Protein AF-A0A957KNV4-F1 (afdb_monomer_lite)

Radius of gyration: 22.04 Å; chains: 1; bounding box: 30×65×36 Å

Structure (mmCIF, N/CA/C/O backbone):
data_AF-A0A957KNV4-F1
#
_entry.id   AF-A0A957KNV4-F1
#
loop_
_atom_site.group_PDB
_atom_site.id
_atom_site.type_symbol
_atom_site.label_atom_id
_atom_site.label_alt_id
_atom_site.label_comp_id
_atom_site.label_asym_id
_atom_site.label_entity_id
_atom_site.label_seq_id
_atom_site.pdbx_PDB_ins_code
_atom_site.Cartn_x
_atom_site.Cartn_y
_atom_site.Cartn_z
_atom_site.occupancy
_atom_site.B_iso_or_equiv
_atom_site.auth_seq_id
_atom_site.auth_comp_id
_atom_site.auth_asym_id
_atom_site.auth_atom_id
_atom_site.pdbx_PDB_model_num
ATOM 1 N N . MET A 1 1 ? -18.508 -61.641 16.685 1.00 40.19 1 MET A N 1
ATOM 2 C CA . MET A 1 1 ? -18.531 -61.419 15.222 1.00 40.19 1 MET A CA 1
ATOM 3 C C . MET A 1 1 ? -19.631 -60.413 14.946 1.00 40.19 1 MET A C 1
ATOM 5 O O . MET A 1 1 ? -20.761 -60.708 15.281 1.00 40.19 1 MET A O 1
ATOM 9 N N . SER A 1 2 ? -19.418 -59.204 14.458 1.00 37.62 2 SER A N 1
ATOM 10 C CA . SER A 1 2 ? -18.204 -58.480 14.111 1.00 37.62 2 SER A CA 1
ATOM 11 C C . SER A 1 2 ? -18.550 -57.004 14.254 1.00 37.62 2 SER A C 1
ATOM 13 O O . SER A 1 2 ? -19.593 -56.560 13.782 1.00 37.62 2 SER A O 1
ATOM 15 N N . THR A 1 3 ? -17.681 -56.272 14.932 1.00 51.91 3 THR A N 1
ATOM 16 C CA . THR A 1 3 ? -17.663 -54.816 14.991 1.00 51.91 3 THR A CA 1
ATOM 17 C C . THR A 1 3 ? -17.467 -54.279 13.569 1.00 51.91 3 THR A C 1
ATOM 19 O O . THR A 1 3 ? -16.468 -54.608 12.935 1.00 51.91 3 THR A O 1
ATOM 22 N N . GLN A 1 4 ? -18.407 -53.489 13.051 1.00 48.12 4 GLN A N 1
ATOM 23 C CA . GLN A 1 4 ? -18.179 -52.604 11.901 1.00 48.12 4 GLN A CA 1
ATOM 24 C C . GLN A 1 4 ? -18.398 -51.186 12.434 1.00 48.12 4 GLN A C 1
ATOM 26 O O . GLN A 1 4 ? -19.510 -50.813 12.779 1.00 48.12 4 GLN A O 1
ATOM 31 N N . ALA A 1 5 ? -17.322 -50.553 12.892 1.00 46.69 5 ALA A N 1
ATOM 32 C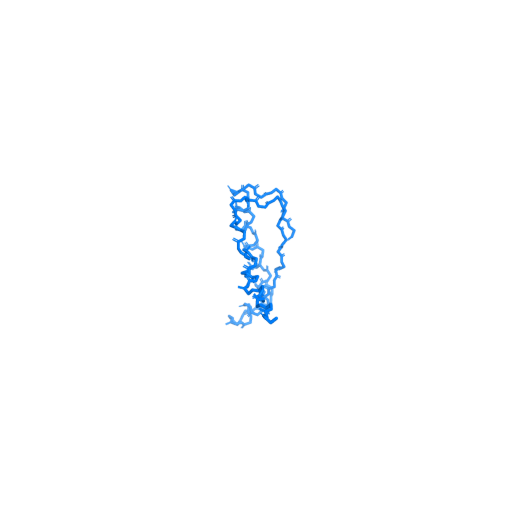 CA . ALA A 1 5 ? -16.493 -49.666 12.076 1.00 46.69 5 ALA A CA 1
ATOM 33 C C . ALA A 1 5 ? -17.229 -48.348 11.805 1.00 46.69 5 ALA A C 1
ATOM 35 O O . ALA A 1 5 ? -17.858 -48.144 10.767 1.00 46.69 5 ALA A O 1
ATOM 36 N N . ASP A 1 6 ? -17.135 -47.498 12.829 1.00 52.16 6 ASP A 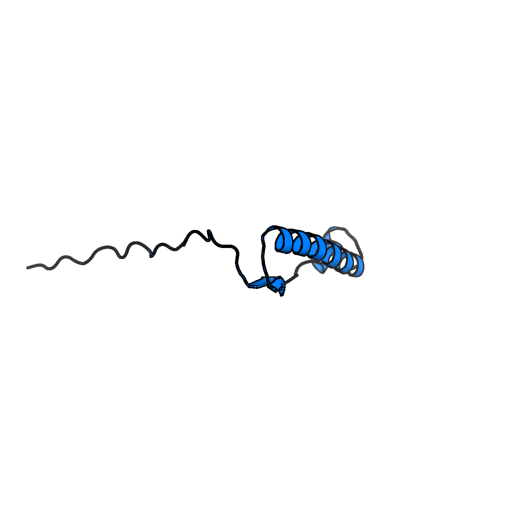N 1
ATOM 37 C CA . ASP A 1 6 ? -16.991 -46.046 12.755 1.00 52.16 6 ASP A CA 1
ATOM 38 C C . ASP A 1 6 ? -16.535 -45.591 11.359 1.00 52.16 6 ASP A C 1
ATOM 40 O O . ASP A 1 6 ? -15.368 -45.697 10.983 1.00 52.16 6 ASP A O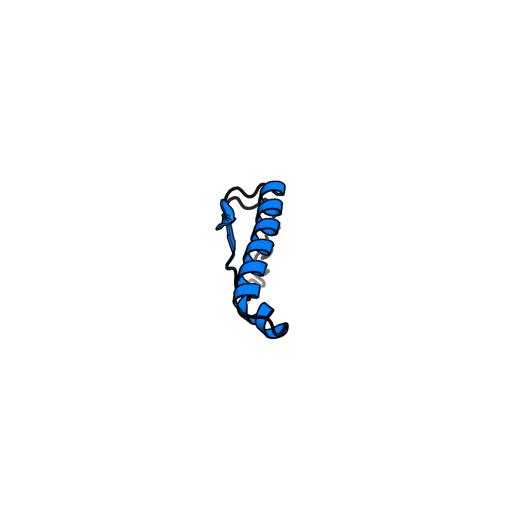 1
ATOM 44 N N . SER A 1 7 ? -17.507 -45.198 10.542 1.00 53.25 7 SER A N 1
ATOM 45 C CA . SER A 1 7 ? -17.308 -44.767 9.165 1.00 53.25 7 SER A CA 1
ATOM 46 C C . SER A 1 7 ? -18.063 -43.469 8.973 1.00 53.25 7 SER A C 1
ATOM 48 O O . SER A 1 7 ? -19.187 -43.409 8.483 1.00 53.25 7 SER A O 1
ATOM 50 N N . THR A 1 8 ? -17.424 -42.389 9.392 1.00 47.00 8 THR A N 1
ATOM 51 C CA . THR A 1 8 ? -16.838 -41.377 8.504 1.00 47.00 8 THR A CA 1
ATOM 52 C C . THR A 1 8 ? -16.796 -40.112 9.348 1.00 47.00 8 THR A C 1
ATOM 54 O O . THR A 1 8 ? -17.821 -39.468 9.554 1.00 47.00 8 THR A O 1
ATOM 57 N N . LEU A 1 9 ? -15.611 -39.755 9.847 1.00 51.38 9 LEU A N 1
ATOM 58 C CA . LEU A 1 9 ? -15.312 -38.377 10.218 1.00 51.38 9 LEU A CA 1
ATOM 59 C C . LEU A 1 9 ? -15.543 -37.551 8.950 1.00 51.38 9 LEU A C 1
ATOM 61 O O . LEU A 1 9 ? -14.669 -37.461 8.088 1.00 51.38 9 LEU A O 1
ATOM 65 N N . SER A 1 10 ? -16.766 -37.049 8.783 1.00 49.19 10 SER A N 1
ATOM 66 C CA . SER A 1 10 ? -17.099 -36.062 7.773 1.00 49.19 10 SER A CA 1
ATOM 67 C C . SER A 1 10 ? -16.111 -34.931 7.975 1.00 49.19 10 SER A C 1
ATOM 69 O O . SER A 1 10 ? -16.048 -34.390 9.080 1.00 49.19 10 SER A O 1
ATOM 71 N N . ASN A 1 11 ? -15.292 -34.674 6.952 1.00 54.28 11 ASN A N 1
ATOM 72 C CA . ASN A 1 11 ? -14.322 -33.588 6.913 1.00 54.28 11 ASN A CA 1
ATOM 73 C C . ASN A 1 11 ? -14.880 -32.396 7.682 1.00 54.28 11 ASN A C 1
ATOM 75 O O . ASN A 1 11 ? -15.861 -31.802 7.238 1.00 54.28 11 ASN A O 1
ATOM 79 N N . VAL A 1 12 ? -14.286 -32.144 8.852 1.00 51.50 12 VAL A N 1
ATOM 80 C CA . VAL A 1 12 ? -14.607 -31.033 9.749 1.00 51.50 12 VAL A CA 1
ATOM 81 C C . VAL A 1 12 ? -14.894 -29.819 8.887 1.00 51.50 12 VAL A C 1
ATOM 83 O O . VAL A 1 12 ? -14.052 -29.496 8.053 1.00 51.50 12 VAL A O 1
ATOM 86 N N . ASP A 1 13 ? -16.076 -29.230 9.063 1.00 54.81 13 ASP A N 1
ATOM 87 C CA . ASP A 1 13 ? -16.592 -28.031 8.402 1.00 54.81 13 ASP A CA 1
ATOM 88 C C . ASP A 1 13 ? -15.480 -27.013 8.074 1.00 54.81 13 ASP A C 1
ATOM 90 O O . ASP A 1 13 ? -15.191 -26.096 8.842 1.00 54.81 13 ASP A O 1
ATOM 94 N N . LEU A 1 14 ? -14.790 -27.194 6.939 1.00 54.66 14 LEU A N 1
ATOM 95 C CA . LEU A 1 14 ? -13.511 -26.512 6.676 1.00 54.66 14 LEU A CA 1
ATOM 96 C C . LEU A 1 14 ? -13.707 -25.083 6.159 1.00 54.66 14 LEU A C 1
ATOM 98 O O . LEU A 1 14 ? -12.754 -24.330 5.982 1.00 54.66 14 LEU A O 1
ATOM 102 N N . ALA A 1 15 ? -14.952 -24.689 5.939 1.00 56.28 15 ALA A N 1
ATOM 103 C CA . ALA A 1 15 ? -15.325 -23.319 5.671 1.00 56.28 15 ALA A CA 1
ATOM 104 C C . ALA A 1 15 ? -16.256 -22.872 6.791 1.00 56.28 15 ALA A C 1
ATOM 106 O O . ALA A 1 15 ? -17.460 -22.740 6.592 1.00 56.28 15 ALA A O 1
ATOM 107 N N . ALA A 1 16 ? -15.696 -22.639 7.981 1.00 62.31 16 ALA A N 1
ATOM 108 C CA . ALA A 1 16 ? -16.322 -21.703 8.900 1.00 62.31 16 ALA A CA 1
ATOM 109 C C . ALA A 1 16 ? -16.581 -20.428 8.091 1.00 62.31 16 ALA A C 1
ATOM 111 O O . ALA A 1 16 ? -15.639 -19.770 7.641 1.00 62.31 16 ALA A O 1
ATOM 112 N N . GLU A 1 17 ? -17.849 -20.154 7.801 1.00 68.00 17 GLU A N 1
ATOM 113 C CA . GLU A 1 17 ? -18.242 -18.992 7.027 1.00 68.00 17 GLU A CA 1
ATOM 114 C C . GLU A 1 17 ? -17.719 -17.768 7.784 1.00 68.00 17 GLU A C 1
ATOM 116 O O . GLU A 1 17 ? -18.150 -17.484 8.905 1.00 68.00 17 GLU A O 1
ATOM 121 N N . ILE A 1 18 ? -16.706 -17.092 7.228 1.00 69.81 18 ILE A N 1
ATOM 122 C CA . ILE A 1 18 ? -16.124 -15.901 7.852 1.00 69.81 18 ILE A CA 1
ATOM 123 C C . ILE A 1 18 ? -17.127 -14.769 7.653 1.00 69.81 18 ILE A C 1
ATOM 125 O O . ILE A 1 18 ? -17.047 -13.975 6.720 1.00 69.81 18 ILE A O 1
ATOM 129 N N . THR A 1 19 ? -18.124 -14.743 8.528 1.00 76.69 19 THR A N 1
ATOM 130 C CA . THR A 1 19 ? -19.185 -13.735 8.560 1.00 76.69 19 THR A CA 1
ATOM 131 C C . THR A 1 19 ? -18.730 -12.462 9.274 1.00 76.69 19 THR A C 1
ATOM 133 O O . THR A 1 19 ? -19.305 -11.394 9.073 1.00 76.69 19 THR A O 1
ATOM 136 N N . ALA A 1 20 ? -17.671 -12.554 10.084 1.00 86.25 20 ALA A N 1
ATOM 137 C CA . ALA A 1 20 ? -17.110 -11.443 10.836 1.00 86.25 20 ALA A CA 1
ATOM 138 C C . ALA A 1 20 ? -15.928 -10.794 10.106 1.00 86.25 20 ALA A C 1
ATOM 140 O O . ALA A 1 20 ? -15.039 -11.464 9.582 1.00 86.25 20 ALA A O 1
ATOM 141 N N . VAL A 1 21 ? -15.882 -9.463 10.130 1.00 92.31 21 VAL A N 1
ATOM 142 C CA . VAL A 1 21 ? -14.736 -8.699 9.625 1.00 92.31 21 VAL A CA 1
ATOM 143 C C . VAL A 1 21 ? -13.528 -8.938 10.543 1.00 92.31 21 VAL A C 1
ATOM 145 O O . VAL A 1 21 ? -13.660 -8.776 11.760 1.00 92.31 21 VAL A O 1
ATOM 148 N N . PRO A 1 22 ? -12.343 -9.289 10.007 1.00 93.44 22 PRO A N 1
ATOM 149 C CA . PRO A 1 22 ? -11.156 -9.500 10.824 1.00 93.44 22 PRO A CA 1
ATOM 150 C C . PRO A 1 22 ? -10.697 -8.196 11.487 1.00 93.44 22 PRO A C 1
ATOM 152 O O . PRO A 1 22 ? -10.682 -7.128 10.873 1.00 93.44 22 PRO A O 1
ATOM 155 N N . HIS A 1 23 ? -10.266 -8.293 12.745 1.00 94.44 23 HIS A N 1
ATOM 156 C CA . HIS A 1 23 ? -9.711 -7.152 13.472 1.00 94.44 23 HIS A CA 1
ATOM 157 C C . HIS A 1 23 ? -8.353 -6.714 12.898 1.00 94.44 23 HIS A C 1
ATOM 159 O O . HIS A 1 23 ? -8.104 -5.517 12.754 1.00 94.44 23 HIS A O 1
ATOM 165 N N . HIS A 1 24 ? -7.500 -7.680 12.540 1.00 96.31 24 HIS A N 1
ATOM 166 C CA . HIS A 1 24 ? -6.155 -7.469 12.007 1.00 96.31 24 HIS A CA 1
ATOM 167 C C . HIS A 1 24 ? -5.967 -8.267 10.719 1.00 96.31 24 HIS A C 1
ATOM 169 O O . HIS A 1 24 ? -6.201 -9.474 10.692 1.00 96.31 24 HIS A O 1
ATOM 175 N N . LEU A 1 25 ? -5.556 -7.583 9.656 1.00 94.50 25 LEU A N 1
ATOM 176 C CA . LEU A 1 25 ? -5.244 -8.154 8.355 1.00 94.50 25 LEU A CA 1
ATOM 177 C C . LEU A 1 25 ? -3.765 -7.912 8.033 1.00 94.50 25 LEU A C 1
ATOM 179 O O . LEU A 1 25 ? -3.289 -6.788 8.146 1.00 94.50 25 LEU A O 1
ATOM 183 N N . GLY A 1 26 ? -3.047 -8.956 7.625 1.00 95.69 26 GLY A N 1
ATOM 184 C CA . GLY A 1 26 ? -1.680 -8.850 7.109 1.00 95.69 26 GLY A CA 1
ATOM 185 C C . GLY A 1 26 ? -1.645 -9.105 5.603 1.00 95.69 26 GLY A C 1
ATOM 186 O O . GLY A 1 26 ? -2.246 -10.075 5.138 1.00 95.69 26 GLY A O 1
ATOM 187 N N . ILE A 1 27 ? -0.951 -8.260 4.839 1.00 94.12 27 ILE A N 1
ATOM 188 C CA . ILE A 1 27 ? -0.811 -8.378 3.384 1.00 94.12 27 ILE A CA 1
ATOM 189 C C . ILE A 1 27 ? 0.663 -8.302 2.990 1.00 94.12 27 ILE A C 1
ATOM 191 O O . ILE A 1 27 ? 1.344 -7.301 3.191 1.00 94.12 27 ILE A O 1
ATOM 195 N N . ILE A 1 28 ? 1.143 -9.336 2.301 1.00 94.81 28 ILE A N 1
ATOM 196 C CA . ILE A 1 28 ? 2.461 -9.308 1.664 1.00 94.81 28 ILE A CA 1
ATOM 197 C C . ILE A 1 28 ? 2.306 -8.724 0.259 1.00 94.81 28 ILE A C 1
ATOM 199 O O . ILE A 1 28 ? 1.758 -9.358 -0.643 1.00 94.81 28 ILE A O 1
ATOM 203 N N . MET A 1 29 ? 2.798 -7.501 0.065 1.00 92.50 29 MET A N 1
ATOM 204 C CA . MET A 1 29 ? 2.771 -6.830 -1.236 1.00 92.50 29 MET A CA 1
ATOM 205 C C . MET A 1 29 ? 3.902 -7.327 -2.152 1.00 92.50 29 MET A C 1
ATOM 207 O O . MET A 1 29 ? 4.974 -6.724 -2.211 1.00 92.50 29 MET A O 1
ATOM 211 N N . ASP A 1 30 ? 3.661 -8.406 -2.897 1.00 94.75 30 ASP A N 1
ATOM 212 C CA . ASP A 1 30 ? 4.583 -8.925 -3.921 1.00 94.75 30 ASP A CA 1
ATOM 213 C C . ASP A 1 30 ? 4.117 -8.594 -5.358 1.00 94.75 30 ASP A C 1
ATOM 215 O O . ASP A 1 30 ? 2.973 -8.225 -5.613 1.00 94.75 30 ASP A O 1
ATOM 219 N N . GLY A 1 31 ? 5.018 -8.725 -6.333 1.00 96.44 31 GLY A N 1
ATOM 220 C CA . GLY A 1 31 ? 4.694 -8.721 -7.761 1.00 96.44 31 GLY A CA 1
ATOM 221 C C . GLY A 1 31 ? 4.895 -7.388 -8.478 1.00 96.44 31 GLY A C 1
ATOM 222 O O . GLY A 1 31 ? 4.903 -7.367 -9.707 1.00 96.44 31 GLY A O 1
ATOM 223 N N . ASN A 1 32 ? 5.165 -6.299 -7.760 1.00 97.38 32 ASN A N 1
ATOM 224 C CA . ASN A 1 32 ? 5.347 -4.959 -8.337 1.00 97.38 32 ASN A CA 1
ATOM 225 C C . ASN A 1 32 ? 6.437 -4.902 -9.426 1.00 97.38 32 ASN A C 1
ATOM 227 O O . ASN A 1 32 ? 6.262 -4.274 -10.471 1.00 97.38 32 ASN A O 1
ATOM 231 N N . GLY A 1 33 ? 7.558 -5.602 -9.219 1.00 97.25 33 GLY A N 1
ATOM 232 C CA . GLY A 1 33 ? 8.636 -5.683 -10.210 1.00 97.25 33 GLY A CA 1
ATOM 233 C C . GLY A 1 33 ? 8.232 -6.452 -11.472 1.00 97.25 33 GLY A C 1
ATOM 234 O O . GLY A 1 33 ? 8.492 -5.983 -12.580 1.00 97.25 33 GLY A O 1
ATOM 235 N N . ARG A 1 34 ? 7.546 -7.595 -11.310 1.00 97.88 34 ARG A N 1
ATOM 236 C CA . ARG A 1 34 ? 7.021 -8.397 -12.432 1.00 97.88 34 ARG A CA 1
ATOM 237 C C . ARG A 1 34 ? 5.953 -7.623 -13.206 1.00 97.88 34 ARG A C 1
ATOM 239 O O . ARG A 1 34 ? 5.952 -7.648 -14.432 1.00 97.88 34 ARG A O 1
ATOM 246 N N . TRP A 1 35 ? 5.101 -6.877 -12.503 1.00 97.62 35 TRP A N 1
ATOM 247 C CA . TRP A 1 35 ? 4.091 -6.003 -13.101 1.00 97.62 35 TRP A CA 1
ATOM 248 C C . TRP A 1 35 ? 4.709 -4.927 -14.004 1.00 97.62 35 TRP A C 1
ATOM 250 O O . TRP A 1 35 ? 4.202 -4.703 -15.106 1.00 97.62 35 TRP A O 1
ATOM 260 N N . ALA A 1 36 ? 5.808 -4.300 -13.565 1.00 98.25 36 ALA A N 1
ATOM 261 C CA . ALA A 1 36 ? 6.526 -3.300 -14.354 1.00 98.25 36 ALA A CA 1
ATOM 262 C C . ALA A 1 36 ? 7.228 -3.932 -15.564 1.00 98.25 36 ALA A C 1
ATOM 264 O O . ALA A 1 36 ? 7.100 -3.432 -16.681 1.00 98.25 36 ALA A O 1
ATOM 265 N N . GLN A 1 37 ? 7.901 -5.071 -15.364 1.00 97.88 37 GLN A N 1
ATOM 266 C CA . GLN A 1 37 ? 8.592 -5.797 -16.432 1.00 97.88 37 GLN A CA 1
ATOM 267 C C . GLN A 1 37 ? 7.633 -6.235 -17.545 1.00 97.88 37 GLN A C 1
ATOM 269 O O . GLN A 1 37 ? 7.926 -6.023 -18.718 1.00 97.88 37 GLN A O 1
ATOM 274 N N . ALA A 1 38 ? 6.462 -6.774 -17.189 1.00 98.00 38 ALA A N 1
ATOM 275 C CA . ALA A 1 38 ? 5.436 -7.185 -18.150 1.00 98.00 38 ALA A CA 1
ATOM 276 C C . ALA A 1 38 ? 4.898 -6.022 -19.007 1.00 98.00 38 ALA A C 1
ATOM 278 O O . ALA A 1 38 ? 4.261 -6.253 -20.029 1.00 98.00 38 ALA A O 1
ATOM 279 N N . ARG A 1 39 ? 5.145 -4.774 -18.593 1.00 97.94 39 ARG A N 1
ATOM 280 C CA . ARG A 1 39 ? 4.726 -3.545 -19.281 1.00 97.94 39 ARG A CA 1
ATOM 281 C C . ARG A 1 39 ? 5.887 -2.799 -19.941 1.00 97.94 39 ARG A C 1
ATOM 283 O O . ARG A 1 39 ? 5.692 -1.678 -20.396 1.00 97.94 39 ARG A O 1
ATOM 290 N N . GLY A 1 40 ? 7.091 -3.377 -19.957 1.00 98.00 40 GLY A N 1
ATOM 291 C CA . GLY A 1 40 ? 8.290 -2.706 -20.468 1.00 98.00 40 GLY A CA 1
ATOM 292 C C . GLY A 1 40 ? 8.681 -1.459 -19.665 1.00 98.00 40 GLY A C 1
ATOM 293 O O . GLY A 1 40 ? 9.339 -0.568 -20.193 1.00 98.00 40 GLY A O 1
ATOM 294 N N . MET A 1 41 ? 8.255 -1.366 -18.401 1.00 97.88 41 MET A N 1
ATOM 295 C CA . MET A 1 41 ? 8.471 -0.196 -17.549 1.00 97.88 41 MET A CA 1
ATOM 296 C C . MET A 1 41 ? 9.643 -0.395 -16.573 1.00 97.88 41 MET A C 1
ATOM 298 O O . MET A 1 41 ? 9.920 -1.523 -16.150 1.00 97.88 41 MET A O 1
ATOM 302 N N . PRO A 1 42 ? 10.296 0.696 -16.122 1.00 97.69 42 PRO A N 1
ATOM 303 C CA . PRO A 1 42 ? 11.284 0.630 -15.048 1.00 97.69 42 PRO A CA 1
ATOM 304 C C . PRO A 1 42 ? 10.683 0.099 -13.738 1.00 97.69 42 PRO A C 1
ATOM 306 O O . PRO A 1 42 ? 9.536 0.399 -13.408 1.00 97.69 42 PRO A O 1
ATOM 309 N N . ARG A 1 43 ? 11.482 -0.597 -12.913 1.00 96.25 43 ARG A N 1
ATOM 310 C CA . ARG A 1 43 ? 11.043 -1.116 -11.595 1.00 96.25 43 ARG A CA 1
ATOM 311 C C . ARG A 1 43 ? 10.426 -0.048 -10.687 1.00 96.25 43 ARG A C 1
ATOM 313 O O . ARG A 1 43 ? 9.470 -0.337 -9.973 1.00 96.25 43 ARG A O 1
ATOM 320 N N . LEU A 1 44 ? 10.925 1.188 -10.757 1.00 97.19 44 LEU A N 1
ATOM 321 C CA . LEU A 1 44 ? 10.388 2.318 -9.997 1.00 97.19 44 LEU A CA 1
ATOM 322 C C . LEU A 1 44 ? 8.901 2.576 -10.298 1.00 97.19 44 LEU A C 1
ATOM 324 O O . LEU A 1 44 ? 8.151 2.930 -9.390 1.00 97.19 44 LEU A O 1
ATOM 328 N N . ALA A 1 45 ? 8.455 2.358 -11.540 1.00 97.56 45 ALA A N 1
ATOM 329 C CA . ALA A 1 45 ? 7.040 2.457 -11.896 1.00 97.56 45 ALA A CA 1
ATOM 330 C C . ALA A 1 45 ? 6.204 1.390 -11.173 1.00 97.56 45 ALA A C 1
ATOM 332 O O . ALA A 1 45 ? 5.117 1.689 -10.690 1.00 97.56 45 ALA A O 1
ATOM 333 N N . GLY A 1 46 ? 6.743 0.177 -11.018 1.00 97.62 46 GLY A N 1
ATOM 334 C CA . GLY A 1 46 ? 6.121 -0.882 -10.222 1.00 97.62 46 GLY A CA 1
ATOM 335 C C . GLY A 1 46 ? 5.999 -0.519 -8.744 1.00 97.62 46 GLY A C 1
ATOM 336 O O . GLY A 1 46 ? 4.957 -0.762 -8.145 1.00 97.62 46 GLY A O 1
ATOM 337 N N . HIS A 1 47 ? 7.016 0.117 -8.152 1.00 96.56 47 HIS A N 1
ATOM 338 C CA . HIS A 1 47 ? 6.917 0.609 -6.773 1.00 96.56 47 HIS A CA 1
ATOM 339 C C . HIS A 1 47 ? 5.817 1.662 -6.614 1.00 96.56 47 HIS A C 1
ATOM 341 O O . HIS A 1 47 ? 5.026 1.569 -5.680 1.00 96.56 47 HIS A O 1
ATOM 347 N N . ARG A 1 48 ? 5.720 2.620 -7.545 1.00 96.50 48 ARG A N 1
ATOM 348 C CA . ARG A 1 48 ? 4.643 3.626 -7.539 1.00 96.50 48 ARG A CA 1
ATOM 349 C C . ARG A 1 48 ? 3.264 2.976 -7.662 1.00 96.50 48 ARG A C 1
ATOM 351 O O . ARG A 1 48 ? 2.391 3.275 -6.857 1.00 96.50 48 ARG A O 1
ATOM 358 N N . ALA A 1 49 ? 3.109 2.023 -8.582 1.00 95.75 49 ALA A N 1
ATOM 359 C CA . ALA A 1 49 ? 1.871 1.262 -8.733 1.00 95.75 49 ALA A CA 1
ATOM 360 C C . ALA A 1 49 ? 1.503 0.484 -7.455 1.00 95.75 49 ALA A C 1
ATOM 362 O O . ALA A 1 49 ? 0.334 0.445 -7.077 1.00 95.75 49 ALA A O 1
ATOM 363 N N . GLY A 1 50 ? 2.492 -0.078 -6.753 1.00 96.06 50 GLY A N 1
ATOM 364 C CA . GLY A 1 50 ? 2.292 -0.714 -5.450 1.00 96.06 50 GLY A CA 1
ATOM 365 C C . GLY A 1 50 ? 1.757 0.256 -4.391 1.00 96.06 50 GLY A C 1
ATOM 366 O O . GLY A 1 50 ? 0.821 -0.083 -3.669 1.00 96.06 50 GLY A O 1
ATOM 367 N N . VAL A 1 51 ? 2.291 1.483 -4.341 1.00 95.50 51 VAL A N 1
ATOM 368 C CA . VAL A 1 51 ? 1.811 2.543 -3.434 1.00 95.50 51 VAL A CA 1
ATOM 369 C C . VAL A 1 51 ? 0.375 2.968 -3.773 1.00 95.50 51 VAL A C 1
ATOM 371 O O . VAL A 1 51 ? -0.446 3.170 -2.879 1.00 95.50 51 VAL A O 1
ATOM 374 N N . ASP A 1 52 ? 0.031 3.078 -5.053 1.00 95.31 52 ASP A N 1
ATOM 375 C CA . ASP A 1 52 ? -1.340 3.412 -5.454 1.00 95.31 52 ASP A CA 1
ATOM 376 C C . ASP A 1 52 ? -2.322 2.278 -5.127 1.00 95.31 52 ASP A C 1
ATOM 378 O O . ASP A 1 52 ? -3.461 2.530 -4.732 1.00 95.31 52 ASP A O 1
ATOM 382 N N . ASN A 1 53 ? -1.873 1.025 -5.228 1.00 95.38 53 ASN A N 1
ATOM 383 C CA . ASN A 1 53 ? -2.681 -0.135 -4.877 1.00 95.38 53 ASN A CA 1
ATOM 384 C C . ASN A 1 53 ? -2.959 -0.211 -3.367 1.00 95.38 53 ASN A C 1
ATOM 386 O O . ASN A 1 53 ? -4.106 -0.421 -2.973 1.00 95.38 53 ASN A O 1
ATOM 390 N N . ILE A 1 54 ? -1.952 0.019 -2.513 1.00 94.88 54 ILE A N 1
ATOM 391 C CA . ILE A 1 54 ? -2.163 -0.018 -1.056 1.00 94.88 54 ILE A CA 1
ATOM 392 C C . ILE A 1 54 ? -3.115 1.083 -0.583 1.00 94.88 54 ILE A C 1
ATOM 394 O O . ILE A 1 54 ? -3.909 0.834 0.317 1.00 94.88 54 ILE A O 1
ATOM 398 N N . ARG A 1 55 ? -3.127 2.264 -1.223 1.00 95.69 55 ARG A N 1
ATOM 399 C CA . ARG A 1 55 ? -4.112 3.318 -0.913 1.00 95.69 55 ARG A CA 1
ATOM 400 C C . ARG A 1 55 ? -5.546 2.830 -1.105 1.00 95.69 55 ARG A C 1
ATOM 402 O O . ARG A 1 55 ? -6.362 2.965 -0.201 1.00 95.69 55 ARG A O 1
ATOM 409 N N . ARG A 1 56 ? -5.825 2.179 -2.237 1.00 96.38 56 ARG A N 1
ATOM 410 C CA . ARG A 1 56 ? -7.151 1.607 -2.522 1.00 96.38 56 ARG A CA 1
ATOM 411 C C . ARG A 1 56 ? -7.527 0.527 -1.512 1.00 96.38 56 ARG A C 1
ATOM 413 O O . ARG A 1 56 ? -8.669 0.476 -1.067 1.00 96.38 56 ARG A O 1
ATOM 420 N N . ILE A 1 57 ? -6.579 -0.332 -1.139 1.00 96.25 57 ILE A N 1
ATOM 421 C CA . ILE A 1 57 ? -6.806 -1.384 -0.139 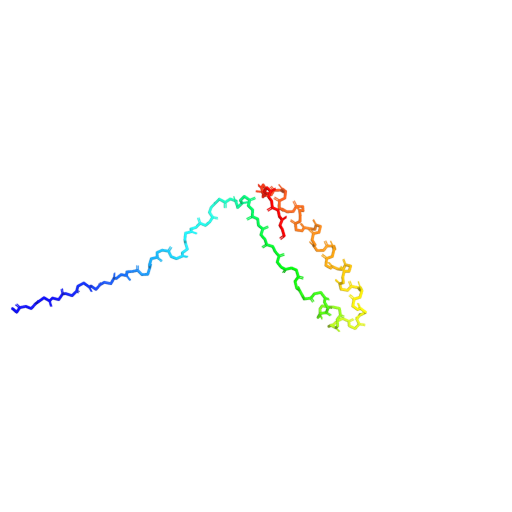1.00 96.25 57 ILE A CA 1
ATOM 422 C C . ILE A 1 57 ? -7.122 -0.772 1.230 1.00 96.25 57 ILE A C 1
ATOM 424 O O . ILE A 1 57 ? -8.069 -1.207 1.882 1.00 96.25 57 ILE A O 1
ATOM 428 N N . LEU A 1 58 ? -6.373 0.251 1.648 1.00 96.12 58 LEU A N 1
ATOM 429 C CA . LEU A 1 58 ? -6.596 0.966 2.906 1.00 96.12 58 LEU A CA 1
ATOM 430 C C . LEU A 1 58 ? -7.999 1.577 2.966 1.00 96.12 58 LEU A C 1
ATOM 432 O O . LEU A 1 58 ? -8.704 1.374 3.952 1.00 96.12 58 LEU A O 1
ATOM 436 N N . GLU A 1 59 ? -8.431 2.260 1.903 1.00 96.75 59 GLU A N 1
ATOM 437 C CA . GLU A 1 59 ? -9.782 2.827 1.804 1.00 96.75 59 GLU A CA 1
ATOM 438 C C . GLU A 1 59 ? -10.859 1.753 2.012 1.00 96.75 59 GLU A C 1
ATOM 440 O O . GLU A 1 59 ? -11.791 1.944 2.796 1.00 96.75 59 GLU A O 1
ATOM 445 N N . HIS A 1 60 ? -10.697 0.586 1.383 1.00 96.00 60 HIS A N 1
ATOM 446 C CA . HIS A 1 60 ? -11.625 -0.533 1.550 1.00 96.00 60 HIS A CA 1
ATOM 447 C C . HIS A 1 60 ? -11.577 -1.130 2.961 1.00 96.00 60 HIS A C 1
ATOM 449 O O . HIS A 1 60 ? -12.624 -1.445 3.523 1.00 96.00 60 HIS A O 1
ATOM 455 N N . CYS A 1 61 ? -10.390 -1.273 3.556 1.00 96.50 61 CYS A N 1
ATOM 456 C CA . CYS A 1 61 ? -10.233 -1.780 4.921 1.00 96.50 61 CYS A CA 1
ATOM 457 C C . CYS A 1 61 ? -10.981 -0.898 5.926 1.00 96.50 61 CYS A C 1
ATOM 459 O O . CYS A 1 61 ? -11.722 -1.414 6.764 1.00 96.50 61 CYS A O 1
ATOM 461 N N . VAL A 1 62 ? -10.857 0.426 5.786 1.00 95.50 62 VAL A N 1
ATOM 462 C CA . VAL A 1 62 ? -11.574 1.401 6.617 1.00 95.50 62 VAL A CA 1
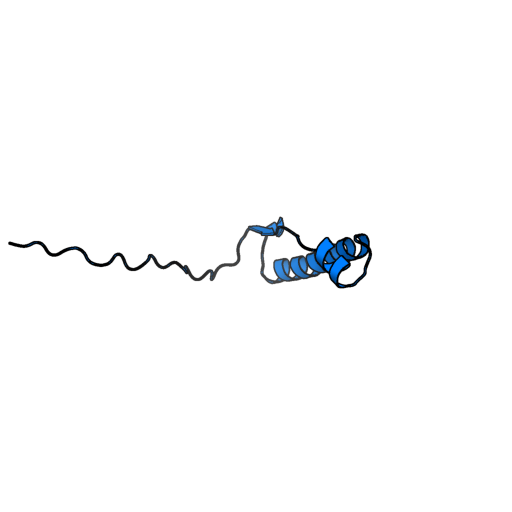ATOM 463 C C . VAL A 1 62 ? -13.084 1.269 6.432 1.00 95.50 62 VAL A C 1
ATOM 465 O O . VAL A 1 62 ? -13.805 1.144 7.420 1.00 95.50 62 VAL A O 1
ATOM 468 N N . GLN A 1 63 ? -13.566 1.227 5.186 1.00 96.62 63 GLN A N 1
ATOM 469 C CA . GLN A 1 63 ? -14.997 1.085 4.883 1.00 96.62 63 GLN A CA 1
ATOM 470 C C . GLN A 1 63 ? -15.595 -0.215 5.435 1.00 96.62 63 GLN A C 1
ATOM 472 O O . GLN A 1 63 ? -16.755 -0.244 5.839 1.00 96.62 63 GLN A O 1
ATOM 477 N N . ARG A 1 64 ? -14.810 -1.296 5.455 1.00 94.06 64 ARG A N 1
ATOM 478 C CA . ARG A 1 64 ? -15.230 -2.609 5.960 1.00 94.06 64 ARG A CA 1
ATOM 479 C C . ARG A 1 64 ? -15.056 -2.756 7.471 1.00 94.06 64 ARG A C 1
ATOM 481 O O . ARG A 1 64 ? -15.592 -3.702 8.028 1.00 94.06 64 ARG A O 1
ATOM 488 N N . GLY A 1 65 ? -14.359 -1.838 8.140 1.00 95.56 65 GLY A N 1
ATOM 489 C CA . GLY A 1 65 ? -14.180 -1.852 9.593 1.00 95.56 65 GLY A CA 1
ATOM 490 C C . GLY A 1 65 ? -12.985 -2.665 10.100 1.00 95.56 65 GLY A C 1
ATOM 491 O O . GLY A 1 65 ? -12.918 -2.935 11.301 1.00 95.56 65 GLY A O 1
ATOM 492 N N . VAL A 1 66 ? -12.033 -3.013 9.230 1.00 96.62 66 VAL A N 1
ATOM 493 C CA . VAL A 1 66 ? -10.751 -3.613 9.637 1.00 96.62 66 VAL A CA 1
ATOM 494 C C . VAL A 1 66 ? -9.985 -2.596 10.485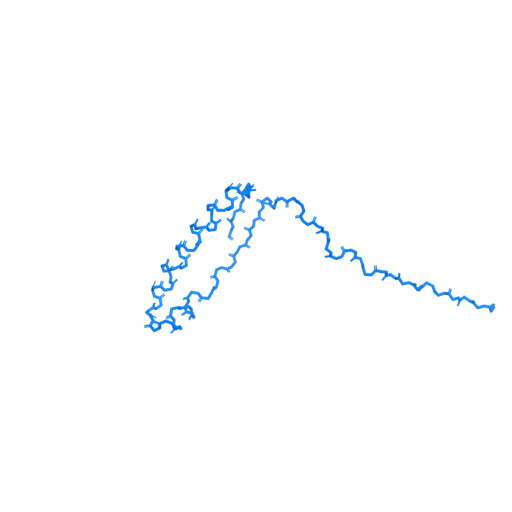 1.00 96.62 66 VAL A C 1
ATOM 496 O O . VAL A 1 66 ? -9.862 -1.432 10.102 1.00 96.62 66 VAL A O 1
ATOM 499 N N . LYS A 1 67 ? -9.497 -3.008 11.660 1.00 95.88 67 LYS A N 1
ATOM 500 C CA . LYS A 1 67 ? -8.877 -2.092 12.634 1.00 95.88 67 LYS A CA 1
ATOM 501 C C . LYS A 1 67 ? -7.371 -1.977 12.472 1.00 95.88 67 LYS A C 1
ATOM 503 O O . LYS A 1 67 ? -6.821 -0.909 12.722 1.00 95.88 67 LYS A O 1
ATOM 508 N N . VAL A 1 68 ? -6.722 -3.052 12.040 1.00 96.75 68 VAL A N 1
ATOM 509 C CA . VAL A 1 68 ? -5.273 -3.104 11.854 1.00 96.75 68 VAL A CA 1
ATOM 510 C C . VAL A 1 68 ? -4.966 -3.701 10.485 1.00 96.75 68 VAL A C 1
ATOM 512 O O . VAL A 1 68 ? -5.470 -4.771 10.148 1.00 96.75 68 VAL A O 1
ATOM 515 N N . LEU A 1 69 ? -4.129 -3.016 9.706 1.00 96.00 69 LEU A N 1
ATOM 516 C CA . LEU A 1 69 ? -3.549 -3.525 8.465 1.00 96.00 69 LEU A CA 1
ATOM 517 C C . LEU A 1 69 ? -2.022 -3.534 8.611 1.00 96.00 69 LEU A C 1
ATOM 519 O O . LEU A 1 69 ? -1.456 -2.552 9.093 1.00 96.00 69 LEU A O 1
ATOM 523 N N . THR A 1 70 ? -1.369 -4.629 8.227 1.00 95.19 70 THR A N 1
ATOM 524 C CA . THR A 1 70 ? 0.098 -4.782 8.226 1.00 95.19 70 THR A CA 1
ATOM 525 C C . THR A 1 70 ? 0.597 -5.178 6.853 1.00 95.19 70 THR A C 1
ATOM 527 O O . THR A 1 70 ? -0.011 -6.096 6.263 1.00 95.19 70 THR A O 1
#

Secondary structure (DSSP, 8-state):
-------------------SPPSEE------HHHHHHTTT--HHHHHHHHHHHHHHHHHHHHHHT--EE-

Foldseek 3Di:
DDDDDDDDPPPPPPCPPPPDDEQEEEDDQDCLQVVQVVVVHDSVVSVVVSVVVVVVVVVVCVVRVHNYYD

pLDDT: mean 84.54, std 19.35, range [37.62, 98.25]

Sequence (70 aa):
MSTQADSTLSNVDLAAEITAVPHHLGIIMDGNGRWAQARGMPRLAGHRAGVDNIRRILEHCVQRGVKVLT